Protein AF-A0A1A8HKA7-F1 (afdb_monomer_lite)

Organism: NCBI:txid1143690

Structure (mmCIF, N/CA/C/O backbone):
data_AF-A0A1A8HKA7-F1
#
_entry.id   AF-A0A1A8HKA7-F1
#
loop_
_atom_site.group_PDB
_atom_site.id
_atom_site.type_symbol
_atom_site.label_atom_id
_atom_site.label_alt_id
_atom_site.label_comp_id
_atom_site.label_asym_id
_atom_site.label_entity_id
_atom_site.label_seq_id
_atom_site.pdbx_PDB_ins_code
_atom_site.Cartn_x
_atom_site.Cartn_y
_atom_site.Cartn_z
_atom_site.occupancy
_atom_site.B_iso_or_equiv
_atom_site.auth_seq_id
_atom_site.auth_comp_id
_atom_site.auth_asym_id
_atom_site.auth_atom_id
_atom_site.pdbx_PDB_model_num
ATOM 1 N N . LEU A 1 1 ? 14.333 -7.238 -2.789 1.00 61.34 1 LEU A N 1
ATOM 2 C CA . LEU A 1 1 ? 13.033 -7.706 -2.244 1.00 61.34 1 LEU A CA 1
ATOM 3 C C . LEU A 1 1 ? 13.215 -8.248 -0.823 1.00 61.34 1 LEU A C 1
ATOM 5 O O . LEU A 1 1 ? 14.315 -8.687 -0.494 1.00 61.34 1 LEU A O 1
ATOM 9 N N . ARG A 1 2 ? 12.205 -8.138 0.058 1.00 64.31 2 ARG A N 1
ATOM 10 C CA . ARG A 1 2 ? 12.319 -8.594 1.461 1.00 64.31 2 ARG A CA 1
ATOM 11 C C . ARG A 1 2 ? 12.612 -10.100 1.484 1.00 64.31 2 ARG A C 1
ATOM 13 O O . ARG A 1 2 ? 12.030 -10.848 0.710 1.00 64.31 2 ARG A O 1
ATOM 20 N N . LYS A 1 3 ? 13.521 -10.538 2.362 1.00 72.06 3 LYS A N 1
ATOM 21 C CA . LYS A 1 3 ? 13.834 -11.967 2.514 1.00 72.06 3 LYS A CA 1
ATOM 22 C C . LYS A 1 3 ? 12.592 -12.729 2.989 1.00 72.06 3 LYS A C 1
ATOM 24 O O . LYS A 1 3 ? 11.928 -12.276 3.926 1.00 72.06 3 LYS A O 1
ATOM 29 N N . ILE A 1 4 ? 12.335 -13.882 2.373 1.00 70.50 4 ILE A N 1
ATOM 30 C CA . ILE A 1 4 ? 11.335 -14.857 2.824 1.00 70.50 4 ILE A CA 1
ATOM 31 C C . ILE A 1 4 ? 11.603 -15.191 4.303 1.00 70.50 4 ILE A C 1
ATOM 33 O O . ILE A 1 4 ? 12.757 -15.272 4.726 1.00 70.50 4 ILE A O 1
ATOM 37 N N . GLY A 1 5 ? 10.542 -15.307 5.105 1.00 68.44 5 GLY A N 1
ATOM 38 C CA . GLY A 1 5 ? 10.624 -15.639 6.534 1.00 68.44 5 GLY A CA 1
ATOM 39 C C . GLY A 1 5 ? 10.729 -14.446 7.494 1.00 68.44 5 GLY A C 1
ATOM 40 O O . GLY A 1 5 ? 10.645 -14.634 8.704 1.00 68.44 5 GLY A O 1
ATOM 41 N N . LYS A 1 6 ? 10.855 -13.204 7.003 1.00 77.25 6 LYS A N 1
ATOM 42 C CA . LYS A 1 6 ? 10.738 -12.012 7.863 1.00 77.25 6 LYS A CA 1
ATOM 43 C C . LYS A 1 6 ? 9.273 -11.605 8.025 1.00 77.25 6 LYS A C 1
ATOM 45 O O . LYS A 1 6 ? 8.726 -10.940 7.148 1.00 77.25 6 LYS A O 1
ATOM 50 N N . SER A 1 7 ? 8.666 -11.937 9.160 1.00 81.12 7 SER A N 1
ATOM 51 C CA . SER A 1 7 ? 7.326 -11.472 9.529 1.00 81.12 7 SER A CA 1
ATOM 52 C C . SER A 1 7 ? 7.363 -10.092 10.198 1.00 81.12 7 SER A C 1
ATOM 54 O O . SER A 1 7 ? 8.417 -9.546 10.536 1.00 81.12 7 SER A O 1
ATOM 56 N N . VAL A 1 8 ? 6.198 -9.469 10.323 1.00 87.12 8 VAL A N 1
ATOM 57 C CA . VAL A 1 8 ? 5.975 -8.307 11.183 1.00 87.12 8 VAL A CA 1
ATOM 58 C C . VAL A 1 8 ? 4.752 -8.639 12.041 1.00 87.12 8 VAL A C 1
ATOM 60 O O . VAL A 1 8 ? 3.872 -9.361 11.572 1.00 87.12 8 VAL A O 1
ATOM 63 N N . SER A 1 9 ? 4.703 -8.182 13.293 1.00 93.19 9 SER A N 1
ATOM 64 C CA . SER A 1 9 ? 3.514 -8.397 14.124 1.00 93.19 9 SER A CA 1
ATOM 65 C C . SER A 1 9 ? 2.342 -7.561 13.606 1.00 93.19 9 SER A C 1
ATOM 67 O O . SER A 1 9 ? 2.551 -6.457 13.099 1.00 93.19 9 SER A O 1
ATOM 69 N N . ALA A 1 10 ? 1.118 -8.068 13.770 1.00 91.31 10 ALA A N 1
ATOM 70 C CA . ALA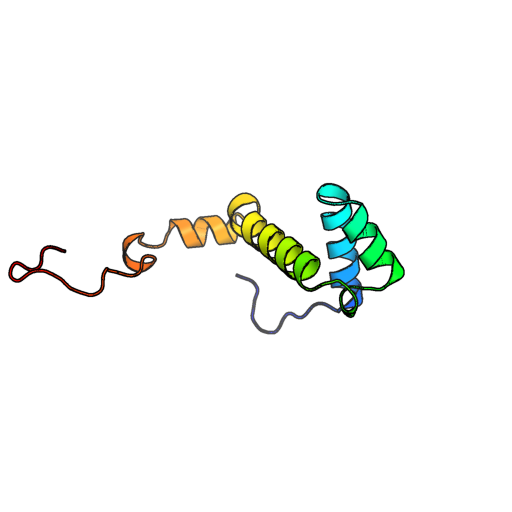 A 1 10 ? -0.094 -7.360 13.359 1.00 91.31 10 ALA A CA 1
ATOM 71 C C . ALA A 1 10 ? -0.186 -5.968 14.010 1.00 91.31 10 ALA A C 1
ATOM 73 O O . ALA A 1 10 ? -0.342 -4.984 13.303 1.00 91.31 10 ALA A O 1
ATOM 74 N N . ASP A 1 11 ? 0.056 -5.865 15.322 1.00 92.88 11 ASP A N 1
ATOM 75 C CA . ASP A 1 11 ? 0.065 -4.582 16.047 1.00 92.88 11 ASP A CA 1
ATOM 76 C C . ASP A 1 11 ? 1.054 -3.565 15.451 1.00 92.88 11 ASP A C 1
ATOM 78 O O . ASP A 1 11 ? 0.718 -2.404 15.216 1.00 92.88 11 ASP A O 1
ATOM 82 N N . ARG A 1 12 ? 2.285 -4.001 15.146 1.00 94.62 12 ARG A N 1
ATOM 83 C CA . ARG A 1 12 ? 3.290 -3.107 14.562 1.00 94.62 12 ARG A CA 1
ATOM 84 C C . ARG A 1 12 ? 2.886 -2.661 13.162 1.00 94.62 12 ARG A C 1
ATOM 86 O O . ARG A 1 12 ? 3.162 -1.519 12.795 1.00 94.62 12 ARG A O 1
ATOM 93 N N . TRP A 1 13 ? 2.294 -3.559 12.383 1.00 94.56 13 TRP A N 1
ATOM 94 C CA . TRP A 1 13 ? 1.809 -3.258 11.043 1.00 94.56 13 TRP A CA 1
ATOM 95 C C . TRP A 1 13 ? 0.640 -2.274 11.072 1.00 94.56 13 TRP A C 1
ATOM 97 O O . TRP A 1 13 ? 0.701 -1.261 10.381 1.00 94.56 13 TRP A O 1
ATOM 107 N N . GLU A 1 14 ? -0.357 -2.498 11.929 1.00 95.31 14 GLU A N 1
ATOM 108 C CA . GLU A 1 14 ? -1.515 -1.608 12.056 1.00 95.31 14 GLU A CA 1
ATOM 109 C C . GLU A 1 14 ? -1.107 -0.204 12.522 1.00 95.31 14 GLU A C 1
ATOM 111 O O . GLU A 1 14 ? -1.562 0.784 11.953 1.00 95.31 14 GLU A O 1
ATOM 116 N N . LYS A 1 15 ? -0.144 -0.079 13.444 1.00 95.56 15 LYS A N 1
ATOM 117 C CA . LYS A 1 15 ? 0.417 1.233 13.825 1.00 95.56 15 LYS A CA 1
ATOM 118 C C . LYS A 1 15 ? 1.053 1.989 12.657 1.00 95.56 15 LYS A C 1
ATOM 120 O O . LYS A 1 15 ? 1.016 3.215 12.638 1.00 95.56 15 LYS A O 1
ATOM 125 N N . HIS A 1 16 ? 1.671 1.288 11.706 1.00 95.25 16 HIS A N 1
ATOM 126 C CA . HIS A 1 16 ? 2.208 1.936 10.503 1.00 95.25 16 HIS A CA 1
ATOM 127 C C . HIS A 1 16 ? 1.092 2.300 9.526 1.00 95.25 16 HIS A C 1
ATOM 129 O O . HIS A 1 16 ? 1.129 3.384 8.956 1.00 95.25 16 HIS A O 1
ATOM 135 N N . LEU A 1 17 ? 0.084 1.438 9.377 1.00 95.88 17 LEU A N 1
ATOM 136 C CA . LEU A 1 17 ? -1.087 1.737 8.559 1.00 95.88 17 LEU A CA 1
ATOM 137 C C . LEU A 1 17 ? -1.825 2.989 9.020 1.00 95.88 17 LEU A C 1
ATOM 139 O O . LEU A 1 17 ? -2.205 3.793 8.178 1.00 95.88 17 LEU A O 1
ATOM 143 N N . VAL A 1 18 ? -2.001 3.166 10.332 1.00 97.00 18 VAL A N 1
ATOM 144 C CA . VAL A 1 18 ? -2.625 4.370 10.893 1.00 97.00 18 VAL A CA 1
ATOM 145 C C . VAL A 1 18 ? -1.871 5.620 10.446 1.00 97.00 18 VAL A C 1
ATOM 147 O O . VAL A 1 18 ? -2.497 6.531 9.921 1.00 97.00 18 VAL A O 1
ATOM 150 N N . LYS A 1 19 ? -0.535 5.642 10.567 1.00 96.19 19 LYS A N 1
ATOM 151 C CA . LYS A 1 19 ? 0.292 6.786 10.137 1.00 96.19 19 LYS A CA 1
ATOM 152 C C . LYS A 1 19 ? 0.117 7.109 8.658 1.00 96.19 19 LYS A C 1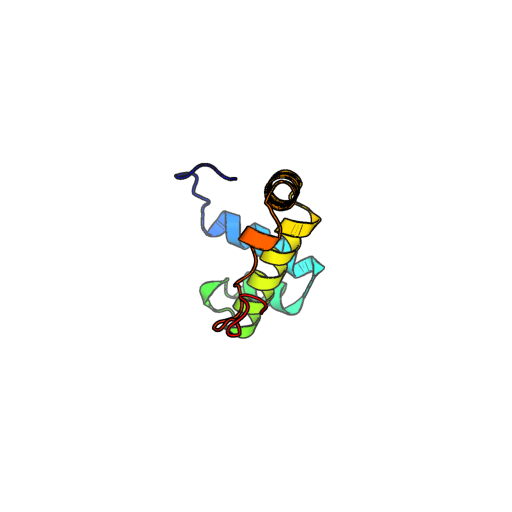
ATOM 154 O O . LYS A 1 19 ? -0.083 8.260 8.309 1.00 96.19 19 LYS A O 1
ATOM 159 N N . ILE A 1 20 ? 0.132 6.085 7.808 1.00 94.38 20 ILE A N 1
ATOM 160 C CA . ILE A 1 20 ? -0.086 6.265 6.368 1.00 94.38 20 ILE A CA 1
ATOM 161 C C . ILE A 1 20 ? -1.484 6.836 6.128 1.00 94.38 20 ILE A C 1
ATOM 163 O O . ILE A 1 20 ? -1.641 7.829 5.429 1.00 94.38 20 ILE A O 1
ATOM 167 N N . CYS A 1 21 ? -2.509 6.276 6.774 1.00 96.25 21 CYS A N 1
ATOM 168 C CA . CYS A 1 21 ? -3.873 6.776 6.639 1.00 96.25 21 CYS A CA 1
ATOM 169 C C . CYS A 1 21 ? -4.035 8.207 7.162 1.00 96.25 21 CYS A C 1
ATOM 171 O O . CYS A 1 21 ? -4.872 8.927 6.638 1.00 96.25 21 CYS A O 1
ATOM 173 N N . GLN A 1 22 ? -3.253 8.656 8.146 1.00 96.00 22 GLN A N 1
ATOM 174 C CA . GLN A 1 22 ? -3.289 10.052 8.597 1.00 96.00 22 GLN A CA 1
ATOM 175 C C . GLN A 1 22 ? -2.878 11.025 7.479 1.00 96.00 22 GLN A C 1
ATOM 177 O O . GLN A 1 22 ? -3.386 12.142 7.442 1.00 96.00 22 GLN A O 1
ATOM 182 N N . GLU A 1 23 ? -2.021 10.594 6.549 1.00 92.62 23 GLU A N 1
ATOM 183 C CA . GLU A 1 23 ? -1.559 11.403 5.415 1.00 92.62 23 GLU A CA 1
ATOM 184 C C . GLU A 1 23 ? -2.535 11.367 4.228 1.00 92.62 23 GLU A C 1
ATOM 186 O O . GLU A 1 23 ? -2.711 12.381 3.553 1.00 92.62 23 GLU A O 1
ATOM 191 N N . VAL A 1 24 ? -3.206 10.232 3.984 1.00 89.69 24 VAL A N 1
ATOM 192 C CA . VAL A 1 24 ? -4.094 10.071 2.812 1.00 89.69 24 VAL A CA 1
ATOM 193 C C . VAL A 1 24 ? -5.590 10.178 3.099 1.00 89.69 24 VAL A C 1
ATOM 195 O O . VAL A 1 24 ? -6.351 10.576 2.219 1.00 89.69 24 VAL A O 1
ATOM 198 N N . ASN A 1 25 ? -6.049 9.787 4.289 1.00 93.38 25 ASN A N 1
ATOM 199 C CA . ASN A 1 25 ? -7.467 9.749 4.642 1.00 93.38 25 ASN A CA 1
ATOM 200 C C . ASN A 1 25 ? -7.698 9.663 6.165 1.00 93.38 25 ASN A C 1
ATOM 202 O O . ASN A 1 25 ? -7.724 8.578 6.761 1.00 93.38 25 ASN A O 1
ATOM 206 N N . ALA A 1 26 ? -7.971 10.813 6.787 1.00 94.12 26 ALA A N 1
ATOM 207 C CA . ALA A 1 26 ? -8.211 10.914 8.228 1.00 94.12 26 ALA A CA 1
ATOM 208 C C . ALA A 1 26 ? -9.381 10.041 8.735 1.00 94.12 26 ALA A C 1
ATOM 210 O O . ALA A 1 26 ? -9.349 9.579 9.87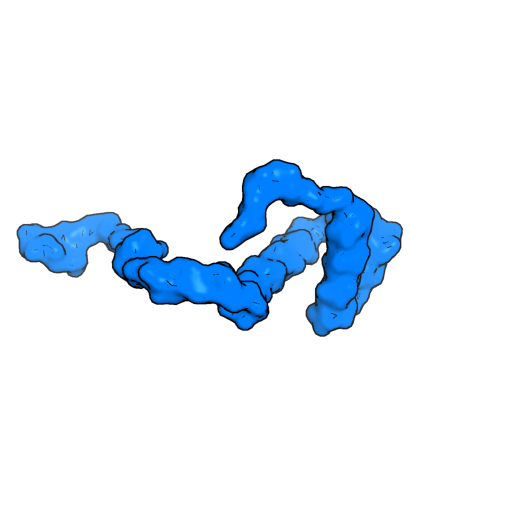6 1.00 94.12 26 ALA A O 1
ATOM 211 N N . ALA A 1 27 ? -10.394 9.764 7.903 1.00 94.06 27 ALA A N 1
ATOM 212 C CA . ALA A 1 27 ? -11.511 8.905 8.296 1.00 94.06 27 ALA A CA 1
ATOM 213 C C . ALA A 1 27 ? -11.077 7.437 8.437 1.00 94.06 27 ALA A C 1
ATOM 215 O O . ALA A 1 27 ? -11.481 6.762 9.385 1.00 94.06 27 ALA A O 1
ATOM 216 N N . TRP A 1 28 ? -10.219 6.945 7.538 1.00 95.06 28 TRP A N 1
ATOM 217 C CA . TRP A 1 28 ? -9.657 5.596 7.657 1.00 95.06 28 TRP A CA 1
ATOM 218 C C . TRP A 1 28 ? -8.686 5.483 8.824 1.00 95.06 28 TRP A C 1
ATOM 220 O O . TRP A 1 28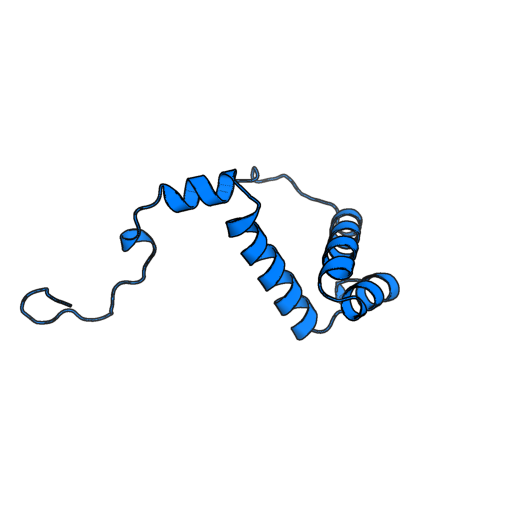 ? -8.726 4.480 9.532 1.00 95.06 28 TRP A O 1
ATOM 230 N N . ALA A 1 29 ? -7.864 6.511 9.061 1.00 96.25 29 ALA A N 1
ATOM 231 C CA . ALA A 1 29 ? -6.975 6.548 10.220 1.00 96.25 29 ALA A CA 1
ATOM 232 C C . ALA A 1 29 ? -7.765 6.378 11.522 1.00 96.25 29 ALA A C 1
ATOM 234 O O . ALA A 1 29 ? -7.472 5.483 12.312 1.00 96.25 29 ALA A O 1
ATOM 235 N N . TRP A 1 30 ? -8.834 7.161 11.683 1.00 95.81 30 TRP A N 1
ATOM 236 C CA . TRP A 1 30 ? -9.700 7.065 12.851 1.00 95.81 30 TRP A CA 1
ATOM 237 C C . TRP A 1 30 ? -10.365 5.686 12.967 1.00 95.81 30 TRP A C 1
ATOM 239 O O . TRP A 1 30 ? -10.368 5.084 14.037 1.00 95.81 30 TRP A O 1
ATOM 249 N N . GLN A 1 31 ? -10.903 5.137 11.872 1.00 94.56 31 GLN A N 1
ATOM 250 C CA . GLN A 1 31 ? -11.527 3.808 11.900 1.00 94.56 31 GLN A CA 1
ATOM 251 C C . GLN A 1 31 ? -10.537 2.708 12.296 1.00 94.56 31 GLN A C 1
ATOM 253 O O . GLN A 1 31 ? -10.900 1.822 13.071 1.00 94.56 31 GLN A O 1
ATOM 258 N N . LEU A 1 32 ? -9.298 2.779 11.804 1.00 95.44 32 LEU A N 1
ATOM 259 C CA . LEU A 1 32 ? -8.226 1.866 12.190 1.00 95.44 32 LEU A CA 1
ATOM 260 C C . LEU A 1 32 ? -7.877 1.992 13.673 1.00 95.44 32 LEU A C 1
ATOM 262 O O . LEU A 1 32 ? -7.748 0.974 14.343 1.00 95.44 32 LEU A O 1
ATOM 266 N N . GLU A 1 33 ? -7.777 3.210 14.203 1.00 95.44 33 GLU A N 1
ATOM 267 C CA . GLU A 1 33 ? -7.490 3.437 15.624 1.00 95.44 33 GLU A CA 1
ATOM 268 C C . GLU A 1 33 ? -8.602 2.907 16.541 1.00 95.44 33 GLU A C 1
ATOM 270 O O . GLU A 1 33 ? -8.312 2.374 17.609 1.00 95.44 33 GLU A O 1
ATOM 275 N N . GLN A 1 34 ? -9.869 3.032 16.130 1.00 96.25 34 GLN A N 1
ATOM 276 C CA . GLN A 1 34 ? -11.009 2.638 16.965 1.00 96.25 34 GLN A CA 1
ATOM 277 C C . GLN A 1 34 ? -11.387 1.161 16.848 1.00 96.25 34 GLN A C 1
ATOM 279 O O . GLN A 1 34 ? -11.811 0.554 17.830 1.00 96.25 34 GLN A O 1
ATOM 284 N N . LYS A 1 35 ? -11.310 0.591 15.641 1.00 95.31 35 LYS A N 1
ATOM 285 C CA . LYS A 1 35 ? -11.849 -0.748 15.344 1.00 95.31 35 LYS A CA 1
ATOM 286 C C . LYS A 1 35 ? -10.797 -1.734 14.833 1.00 95.31 35 LYS A C 1
ATOM 288 O O . LYS A 1 35 ? -11.080 -2.929 14.750 1.00 95.31 35 LYS A O 1
ATOM 293 N N . GLY A 1 36 ? -9.599 -1.259 14.500 1.00 95.81 36 GLY A N 1
ATOM 294 C CA . GLY A 1 36 ? -8.544 -2.064 13.892 1.00 95.81 36 GLY A CA 1
ATOM 295 C C . GLY A 1 36 ? -8.795 -2.382 12.417 1.00 95.81 36 GLY A C 1
ATOM 296 O O . GLY A 1 36 ? -9.870 -2.143 11.857 1.00 95.81 36 GLY A O 1
ATOM 297 N N . TYR A 1 37 ? -7.788 -2.963 11.763 1.00 95.81 37 TYR A N 1
ATOM 298 C CA . TYR A 1 37 ? -7.849 -3.250 10.323 1.00 95.81 37 TYR A CA 1
ATOM 299 C C . TYR A 1 37 ? -8.917 -4.286 9.956 1.00 95.81 37 TYR A C 1
ATOM 301 O O . TYR A 1 37 ? -9.525 -4.218 8.884 1.00 95.81 37 TYR A O 1
ATOM 309 N N . LYS A 1 38 ? -9.175 -5.258 10.838 1.00 95.12 38 LYS A N 1
ATOM 310 C CA . LYS A 1 38 ? -10.118 -6.354 10.572 1.00 95.12 38 LYS A CA 1
ATOM 311 C C . LYS A 1 38 ? -11.538 -5.852 10.292 1.00 95.12 38 LYS A C 1
ATOM 313 O O . LYS A 1 38 ? -12.173 -6.363 9.371 1.00 95.12 38 LYS A O 1
ATOM 318 N N . GLU A 1 39 ? -11.983 -4.832 11.015 1.00 95.75 39 GLU A N 1
ATOM 319 C CA . GLU A 1 39 ? -13.331 -4.257 10.918 1.00 95.75 39 GLU A CA 1
ATOM 320 C C . GLU A 1 39 ? -13.449 -3.163 9.842 1.00 95.75 39 GLU A C 1
ATOM 322 O O . GLU A 1 39 ? -14.533 -2.625 9.612 1.00 95.75 39 GLU A O 1
ATOM 327 N N . LEU A 1 40 ? -12.352 -2.826 9.154 1.00 94.94 40 LEU A N 1
ATOM 328 C CA . LEU A 1 40 ? -12.385 -1.848 8.073 1.00 94.94 40 LEU A CA 1
ATOM 329 C C . LEU A 1 40 ? -13.209 -2.393 6.883 1.00 94.94 40 LEU A C 1
ATOM 331 O O . LEU A 1 40 ? -13.041 -3.569 6.514 1.00 94.94 40 LEU A O 1
ATOM 335 N N . PRO A 1 41 ? -14.072 -1.574 6.247 1.00 94.31 41 PRO A N 1
ATOM 336 C CA . PRO A 1 41 ? -14.794 -1.974 5.042 1.00 94.31 41 PRO A CA 1
ATOM 337 C C . PRO A 1 41 ? -13.846 -2.445 3.936 1.00 94.31 41 PRO A C 1
ATOM 339 O O . PRO A 1 41 ? -12.708 -1.981 3.839 1.00 94.31 41 PRO A O 1
ATOM 342 N N . VAL A 1 42 ? -14.324 -3.346 3.071 1.00 96.06 42 VAL A N 1
ATOM 343 C CA . VAL A 1 42 ? -13.528 -3.873 1.945 1.00 96.06 42 VAL A CA 1
ATOM 344 C C . VAL A 1 42 ? -13.000 -2.741 1.071 1.00 96.06 42 VAL A C 1
ATOM 346 O O . VAL A 1 42 ? -11.830 -2.762 0.715 1.00 96.06 42 VAL A O 1
ATOM 349 N N . GLU A 1 43 ? -13.820 -1.724 0.813 1.00 94.38 43 GLU A N 1
ATOM 350 C CA . GLU A 1 43 ? -13.426 -0.535 0.060 1.00 94.38 43 GLU A CA 1
ATOM 351 C C . GLU A 1 43 ? -12.185 0.145 0.663 1.00 94.38 43 GLU A C 1
ATOM 353 O O . GLU A 1 43 ? -11.176 0.304 -0.024 1.00 94.38 43 GLU A O 1
ATOM 358 N N . GLY A 1 44 ? -12.202 0.433 1.971 1.00 93.38 44 GLY A N 1
ATOM 359 C CA . GLY A 1 44 ? -11.057 1.014 2.679 1.00 93.38 44 GLY A CA 1
ATOM 360 C C . GLY A 1 44 ? -9.823 0.110 2.637 1.00 93.38 44 GLY A C 1
ATOM 361 O O . GLY A 1 44 ? -8.725 0.576 2.346 1.00 93.38 44 GLY A O 1
ATOM 362 N N . LYS A 1 45 ? -9.997 -1.205 2.829 1.00 95.88 45 LYS A N 1
ATOM 363 C CA . LYS A 1 45 ? -8.898 -2.182 2.720 1.00 95.88 45 LYS A CA 1
ATOM 364 C C . LYS A 1 45 ? -8.270 -2.176 1.327 1.00 95.88 45 LYS A C 1
ATOM 366 O O . LYS A 1 45 ? -7.048 -2.156 1.205 1.00 95.88 45 LYS A O 1
ATOM 371 N N . THR A 1 46 ? -9.093 -2.179 0.279 1.00 96.56 46 THR A N 1
ATOM 372 C CA . THR A 1 46 ? -8.618 -2.174 -1.110 1.00 96.56 46 THR A CA 1
ATOM 373 C C . THR A 1 46 ? -7.941 -0.865 -1.484 1.00 96.56 46 THR A C 1
ATOM 375 O O . THR A 1 46 ? -6.915 -0.891 -2.158 1.00 96.56 46 THR A O 1
ATOM 378 N N . ALA A 1 47 ? -8.457 0.268 -1.009 1.00 94.94 47 ALA A N 1
ATOM 379 C CA . ALA A 1 47 ? -7.875 1.569 -1.290 1.00 94.94 47 ALA A CA 1
ATOM 380 C C . ALA A 1 47 ? -6.520 1.753 -0.590 1.00 94.94 47 ALA A C 1
ATOM 382 O O . ALA A 1 47 ? -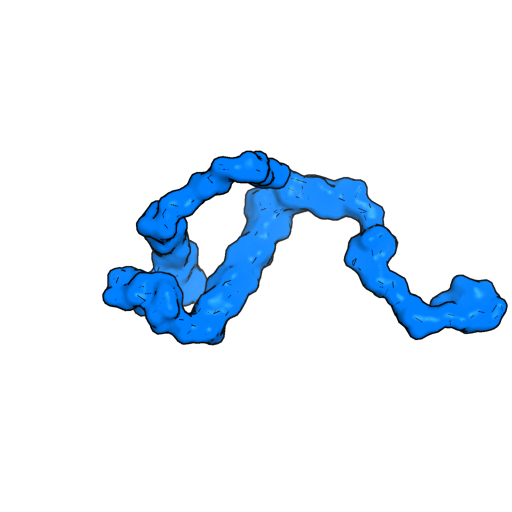5.557 2.169 -1.230 1.00 94.94 47 ALA A O 1
ATOM 383 N N . ILE A 1 48 ? -6.413 1.353 0.683 1.00 95.25 48 ILE A N 1
ATOM 384 C CA . ILE A 1 48 ? -5.139 1.326 1.414 1.00 95.25 48 ILE A CA 1
ATOM 385 C C . ILE A 1 48 ? -4.137 0.406 0.711 1.00 95.25 48 ILE A C 1
ATOM 387 O O . ILE A 1 48 ? -2.996 0.801 0.486 1.00 95.25 48 ILE A O 1
ATOM 391 N N . LEU A 1 49 ? -4.548 -0.812 0.341 1.00 95.88 49 LEU A N 1
ATOM 392 C CA . LEU A 1 49 ? -3.670 -1.760 -0.347 1.00 95.88 49 LEU A CA 1
ATOM 393 C C . LEU A 1 49 ? -3.154 -1.190 -1.671 1.00 95.88 49 LEU A C 1
ATOM 395 O O . LEU A 1 49 ? -1.956 -1.260 -1.932 1.00 95.88 49 LEU A O 1
ATOM 399 N N . LYS A 1 50 ? -4.044 -0.605 -2.479 1.00 95.69 50 LYS A N 1
ATOM 400 C CA . LYS A 1 50 ? -3.679 0.051 -3.735 1.00 95.69 50 LYS A CA 1
ATOM 401 C C . LYS A 1 50 ? -2.623 1.132 -3.495 1.00 95.69 50 LYS A C 1
ATOM 403 O O . LYS A 1 50 ? -1.575 1.084 -4.130 1.00 95.69 50 LYS A O 1
ATOM 408 N N . HIS A 1 51 ? -2.866 2.033 -2.545 1.00 95.06 51 HIS A N 1
ATOM 409 C CA . HIS A 1 51 ? -1.935 3.113 -2.227 1.00 95.06 51 HIS A CA 1
ATOM 410 C C . HIS A 1 51 ? -0.555 2.584 -1.796 1.00 95.06 51 HIS A C 1
ATOM 412 O O . HIS A 1 51 ? 0.470 3.006 -2.320 1.00 95.06 51 HIS A O 1
ATOM 418 N N . LEU A 1 52 ? -0.511 1.576 -0.917 1.00 94.44 52 LEU A N 1
ATOM 419 C CA . LEU A 1 52 ? 0.747 0.944 -0.501 1.00 94.44 52 LEU A CA 1
ATOM 420 C C . LEU A 1 52 ? 1.507 0.292 -1.662 1.00 94.44 52 LEU A C 1
ATOM 422 O O . LEU A 1 52 ? 2.742 0.282 -1.661 1.00 94.44 52 LEU A O 1
ATOM 426 N N . CYS A 1 53 ? 0.781 -0.294 -2.617 1.00 94.88 53 CYS A N 1
ATOM 427 C CA . CYS A 1 53 ? 1.358 -0.853 -3.832 1.00 94.88 53 CYS A CA 1
ATOM 428 C C . CYS A 1 53 ? 1.940 0.244 -4.730 1.00 94.88 53 CYS A C 1
ATOM 430 O O . CYS A 1 53 ? 3.054 0.069 -5.216 1.00 94.88 53 CYS A O 1
ATOM 432 N N . GLU A 1 54 ? 1.245 1.368 -4.904 1.00 94.06 54 GLU A N 1
ATOM 433 C CA . GLU A 1 54 ? 1.731 2.529 -5.665 1.00 94.06 54 GLU A CA 1
ATOM 434 C C . GLU A 1 54 ? 3.022 3.090 -5.047 1.00 94.06 54 GLU A C 1
ATOM 436 O O . GLU A 1 54 ? 4.031 3.203 -5.745 1.00 94.06 54 GLU A O 1
ATOM 441 N N . CYS A 1 55 ? 3.074 3.254 -3.718 1.00 94.38 55 CYS A N 1
ATOM 442 C CA . CYS A 1 55 ? 4.290 3.667 -3.004 1.00 94.38 55 CYS A CA 1
ATOM 443 C C . CYS A 1 55 ? 5.502 2.751 -3.268 1.00 94.38 55 CYS A C 1
ATOM 445 O O . CYS A 1 55 ? 6.645 3.191 -3.143 1.00 94.38 55 CYS A O 1
ATOM 447 N N . GLN A 1 56 ? 5.314 1.475 -3.641 1.00 93.38 56 GLN A N 1
ATOM 448 C CA . GLN A 1 56 ? 6.458 0.629 -4.011 1.00 93.38 56 GLN A CA 1
ATOM 449 C C . GLN A 1 56 ? 7.153 1.115 -5.288 1.00 93.38 56 GLN A C 1
ATOM 451 O O . GLN A 1 56 ? 8.369 0.974 -5.397 1.00 93.38 56 GLN A O 1
ATOM 456 N N . PHE A 1 57 ? 6.417 1.692 -6.235 1.00 91.56 57 PHE A N 1
ATOM 457 C CA . PHE A 1 57 ? 6.975 2.199 -7.490 1.00 91.56 57 PHE A CA 1
ATOM 458 C C . PHE A 1 57 ? 7.602 3.589 -7.333 1.00 91.56 57 PHE A C 1
ATOM 460 O O . PHE A 1 57 ? 8.555 3.912 -8.048 1.00 91.56 57 PHE A O 1
ATOM 467 N N . ASP A 1 58 ? 7.126 4.371 -6.365 1.00 91.06 58 ASP A N 1
ATOM 468 C CA . ASP A 1 58 ? 7.597 5.738 -6.144 1.00 91.06 58 ASP A CA 1
ATOM 469 C C . ASP A 1 58 ? 8.723 5.826 -5.106 1.00 91.06 58 ASP A C 1
ATOM 471 O O . ASP A 1 58 ? 9.750 6.461 -5.357 1.00 91.06 58 ASP A O 1
ATOM 475 N N . GLU A 1 59 ? 8.585 5.141 -3.968 1.00 92.38 59 GLU A N 1
ATOM 476 C CA . GLU A 1 59 ? 9.455 5.334 -2.800 1.00 92.38 59 GLU A CA 1
ATOM 477 C C . GLU A 1 59 ? 10.467 4.197 -2.596 1.00 92.38 59 GLU A C 1
ATOM 479 O O . GLU A 1 59 ? 11.562 4.396 -2.059 1.00 92.38 59 GLU A O 1
ATOM 484 N N . ASN A 1 60 ? 10.148 2.974 -3.028 1.00 93.81 60 ASN A N 1
ATOM 485 C CA . ASN A 1 60 ? 11.035 1.828 -2.839 1.00 93.81 60 ASN A CA 1
ATOM 486 C C . ASN A 1 60 ? 12.053 1.717 -3.982 1.00 93.81 60 ASN A C 1
ATOM 488 O O . ASN A 1 60 ? 11.890 0.929 -4.911 1.00 93.81 60 ASN A O 1
ATOM 492 N N . ILE A 1 61 ? 13.164 2.452 -3.861 1.00 94.25 61 ILE A N 1
ATOM 493 C CA . ILE A 1 61 ? 14.253 2.492 -4.859 1.00 94.25 61 ILE A CA 1
ATOM 494 C C . ILE A 1 61 ? 14.698 1.086 -5.282 1.00 94.25 61 ILE A C 1
ATOM 496 O O . ILE A 1 61 ? 14.861 0.821 -6.465 1.00 94.25 61 ILE A O 1
ATOM 500 N N . LYS A 1 62 ? 14.848 0.149 -4.335 1.00 93.31 62 LYS A N 1
ATOM 501 C CA . LYS A 1 62 ? 15.284 -1.223 -4.654 1.00 93.31 62 LYS A CA 1
ATOM 502 C C . LYS A 1 62 ? 14.279 -1.968 -5.524 1.00 93.31 62 LYS A C 1
ATOM 504 O O . LYS A 1 62 ? 14.684 -2.789 -6.337 1.00 93.31 62 LYS A O 1
ATOM 509 N N . PHE A 1 63 ? 12.989 -1.751 -5.288 1.00 92.25 63 PHE A N 1
ATOM 510 C CA . PHE A 1 63 ? 11.937 -2.333 -6.109 1.00 92.25 63 PHE A CA 1
ATOM 511 C C . PHE A 1 63 ? 11.897 -1.660 -7.481 1.00 92.25 63 PHE A C 1
ATOM 513 O O . PHE A 1 63 ? 11.949 -2.356 -8.486 1.00 92.25 63 PHE A O 1
ATOM 520 N N . LYS A 1 64 ? 11.917 -0.326 -7.519 1.00 92.75 64 LYS A N 1
ATOM 521 C CA . LYS A 1 64 ? 11.930 0.461 -8.754 1.00 92.75 64 LYS A CA 1
ATOM 522 C C . LYS A 1 64 ? 13.096 0.099 -9.674 1.00 92.75 64 LYS A C 1
ATOM 524 O O . LYS A 1 64 ? 12.877 -0.130 -10.854 1.00 92.75 64 LYS A O 1
ATOM 529 N N . THR A 1 65 ? 14.316 -0.002 -9.143 1.00 92.88 65 THR A N 1
ATOM 530 C CA . THR A 1 65 ? 15.485 -0.436 -9.922 1.00 92.88 65 THR A CA 1
ATOM 531 C C . THR A 1 65 ? 15.279 -1.841 -10.478 1.00 92.88 65 THR A C 1
ATOM 533 O O . THR A 1 65 ? 15.434 -2.032 -11.673 1.00 92.88 65 THR A O 1
ATOM 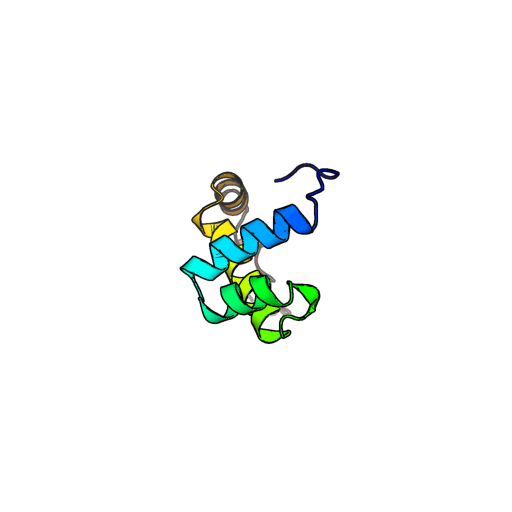536 N N . ALA A 1 66 ? 14.834 -2.793 -9.650 1.00 91.88 66 ALA A N 1
ATOM 537 C CA . ALA A 1 66 ? 14.590 -4.159 -10.109 1.00 91.88 66 ALA A CA 1
ATOM 538 C C . ALA A 1 66 ? 13.516 -4.239 -11.208 1.00 91.88 66 ALA A C 1
ATOM 540 O O . ALA A 1 66 ? 13.657 -5.031 -12.125 1.00 91.88 66 ALA A O 1
ATOM 541 N N . VAL A 1 67 ? 12.461 -3.424 -11.128 1.00 90.38 67 VAL A N 1
ATOM 542 C CA . VAL A 1 67 ? 11.429 -3.342 -12.173 1.00 90.38 67 VAL A CA 1
ATOM 543 C C . VAL A 1 67 ? 11.974 -2.703 -13.450 1.00 90.38 67 VAL A C 1
ATOM 545 O O . VAL A 1 67 ? 11.664 -3.169 -14.537 1.00 90.38 67 VAL A O 1
ATOM 548 N N . ASN A 1 68 ? 12.783 -1.651 -13.336 1.00 90.31 68 ASN A N 1
ATOM 549 C CA . ASN A 1 68 ? 13.352 -0.959 -14.494 1.00 90.31 68 ASN A CA 1
ATOM 550 C C . ASN A 1 68 ? 14.417 -1.784 -15.234 1.00 90.31 68 ASN A C 1
ATOM 552 O O . ASN A 1 68 ? 14.662 -1.520 -16.407 1.00 90.31 68 ASN A O 1
ATOM 556 N N . ASP A 1 69 ? 15.050 -2.742 -14.553 1.00 93.38 69 ASP A N 1
ATOM 557 C CA . ASP A 1 69 ? 16.015 -3.669 -15.152 1.00 93.38 69 ASP A CA 1
ATOM 558 C C . ASP A 1 69 ? 15.329 -4.797 -15.955 1.00 93.38 69 ASP A C 1
ATOM 560 O O . ASP A 1 69 ? 15.993 -5.505 -16.715 1.00 93.38 69 ASP A O 1
ATOM 564 N N . GLU A 1 70 ? 14.012 -4.983 -15.800 1.00 91.06 70 GLU A N 1
ATOM 565 C CA . GLU A 1 70 ? 13.245 -5.972 -16.559 1.00 91.06 70 GLU A CA 1
ATOM 566 C C . GLU A 1 70 ? 12.914 -5.479 -17.972 1.00 91.06 70 GLU A C 1
ATOM 568 O O . GLU A 1 70 ? 12.660 -4.301 -18.227 1.00 91.06 70 GLU A O 1
ATOM 573 N N . ASP A 1 71 ? 12.874 -6.424 -18.908 1.00 90.31 71 ASP A N 1
ATOM 574 C CA . ASP A 1 71 ? 12.483 -6.161 -20.290 1.00 90.31 71 ASP A CA 1
ATOM 575 C C . ASP A 1 71 ? 10.969 -5.866 -20.364 1.00 90.31 71 ASP A C 1
ATOM 577 O O . ASP A 1 71 ? 10.163 -6.728 -19.980 1.00 90.31 71 ASP A O 1
ATOM 581 N N . PRO A 1 72 ? 10.547 -4.693 -20.882 1.00 85.25 72 PRO A N 1
ATOM 582 C CA . PRO A 1 72 ? 9.138 -4.322 -20.960 1.00 85.25 72 PRO A CA 1
ATOM 583 C C . PRO A 1 72 ? 8.258 -5.351 -21.679 1.00 85.25 72 PRO A C 1
ATOM 585 O O . PRO A 1 72 ? 7.087 -5.507 -21.322 1.00 85.25 72 PRO A O 1
ATOM 588 N N . ASP A 1 73 ? 8.797 -6.071 -22.665 1.00 84.25 73 ASP A N 1
ATOM 589 C CA . ASP A 1 73 ? 8.032 -7.055 -23.436 1.00 84.25 73 ASP A CA 1
ATOM 590 C C . ASP A 1 73 ? 7.791 -8.352 -22.659 1.00 84.25 73 ASP A C 1
ATOM 592 O O . ASP A 1 73 ? 6.809 -9.052 -22.915 1.00 84.25 73 ASP A O 1
ATOM 596 N N . LYS A 1 74 ? 8.623 -8.638 -21.650 1.00 83.69 74 LYS A N 1
ATOM 597 C CA . LYS A 1 74 ? 8.432 -9.764 -20.721 1.00 83.69 74 LYS A CA 1
ATOM 598 C C . LYS A 1 74 ? 7.421 -9.454 -19.622 1.00 83.69 74 LYS A C 1
ATOM 600 O O . LYS A 1 74 ? 6.877 -10.373 -19.015 1.00 83.69 74 LYS A O 1
ATOM 605 N N . MET A 1 75 ? 7.168 -8.174 -19.362 1.00 82.00 75 MET A N 1
ATOM 606 C CA . MET A 1 75 ? 6.215 -7.727 -18.344 1.00 82.00 75 MET A CA 1
ATOM 607 C C . MET A 1 75 ? 4.784 -7.591 -18.874 1.00 82.00 75 MET A C 1
ATOM 609 O O . MET A 1 75 ? 3.835 -7.556 -18.090 1.00 82.00 75 MET A O 1
ATOM 613 N N . ARG A 1 76 ? 4.611 -7.485 -20.195 1.00 83.62 76 ARG A N 1
ATOM 614 C CA . ARG A 1 76 ? 3.305 -7.309 -20.836 1.00 83.62 76 ARG A CA 1
ATOM 615 C C . ARG A 1 76 ? 2.755 -8.647 -21.304 1.00 83.62 76 ARG A C 1
ATOM 617 O O . ARG A 1 76 ? 3.451 -9.438 -21.936 1.00 83.62 76 ARG A O 1
ATOM 624 N N . LEU A 1 77 ? 1.468 -8.872 -21.053 1.00 77.06 77 LEU A N 1
ATOM 625 C CA . LEU A 1 77 ? 0.744 -9.933 -21.741 1.00 77.06 77 LEU A CA 1
ATOM 626 C C . LEU A 1 77 ? 0.729 -9.604 -23.234 1.00 77.06 77 LEU A C 1
ATOM 628 O O . LEU A 1 77 ? 0.263 -8.538 -23.635 1.00 77.06 77 LEU A O 1
ATOM 632 N N . GLN A 1 78 ? 1.254 -10.518 -24.042 1.00 71.44 78 GLN A N 1
ATOM 633 C CA . GLN A 1 78 ? 1.132 -10.418 -25.489 1.00 71.44 78 GLN A CA 1
ATOM 634 C C . GLN A 1 78 ? -0.335 -10.684 -25.877 1.00 71.44 78 GLN A C 1
ATOM 636 O O . GLN A 1 78 ? -0.979 -11.536 -25.252 1.00 71.44 78 GLN A O 1
ATOM 641 N N . PRO A 1 79 ? -0.885 -9.976 -26.877 1.00 73.56 79 PRO A N 1
ATOM 642 C CA . PRO A 1 79 ? -2.198 -10.259 -27.439 1.00 73.56 79 PRO A CA 1
ATOM 643 C C . PRO A 1 79 ? -2.382 -11.738 -27.774 1.00 73.56 79 PRO A C 1
ATOM 645 O O . PRO A 1 79 ? -1.459 -12.423 -28.223 1.00 73.56 79 PRO A O 1
ATOM 648 N N . ILE A 1 80 ? -3.599 -12.232 -27.551 1.00 70.44 80 ILE A N 1
ATOM 649 C CA . ILE A 1 80 ? -3.976 -13.591 -27.929 1.00 70.44 80 ILE A CA 1
ATOM 650 C C . ILE A 1 80 ? -4.403 -13.554 -29.397 1.00 70.44 80 ILE A C 1
ATOM 652 O O . ILE A 1 80 ? -5.487 -13.072 -29.717 1.00 70.44 80 ILE A O 1
ATOM 656 N N . GLY A 1 81 ? -3.539 -14.078 -30.264 1.00 65.88 81 GLY A N 1
ATOM 657 C CA . GLY A 1 81 ? -3.708 -14.063 -31.715 1.00 65.88 81 GLY A CA 1
ATOM 658 C C . GLY A 1 81 ? -2.636 -13.204 -32.376 1.00 65.88 81 GLY A C 1
ATOM 659 O O . GLY A 1 81 ? -2.397 -12.077 -31.964 1.00 65.88 81 GLY A O 1
ATOM 660 N N . ARG A 1 82 ? -1.966 -13.788 -33.366 1.00 68.31 82 ARG A N 1
ATOM 661 C CA . ARG A 1 82 ? -1.130 -13.100 -34.351 1.00 68.31 82 ARG A CA 1
ATOM 662 C C . ARG A 1 82 ? -1.769 -13.369 -35.703 1.00 68.31 82 ARG A C 1
ATOM 664 O O . ARG A 1 82 ? -2.352 -14.447 -35.882 1.00 68.31 82 ARG A O 1
ATOM 671 N N . ASP A 1 83 ? -1.681 -12.435 -36.634 1.00 71.50 83 ASP A N 1
ATOM 672 C CA . ASP A 1 83 ? -2.091 -12.715 -38.002 1.00 71.50 83 ASP A CA 1
ATOM 673 C C . ASP A 1 83 ? -1.162 -13.757 -38.667 1.00 71.50 83 ASP A C 1
ATOM 675 O O . ASP A 1 83 ? -0.174 -14.231 -38.093 1.00 71.50 83 ASP A O 1
ATOM 679 N N . LYS A 1 84 ? -1.510 -14.169 -39.892 1.00 60.56 84 LYS A N 1
ATOM 680 C CA . LYS A 1 84 ? -0.785 -15.207 -40.652 1.00 60.56 84 LYS A CA 1
ATOM 681 C C . LYS A 1 84 ? 0.687 -14.863 -40.932 1.00 60.56 84 LYS A C 1
ATOM 683 O O . LYS A 1 84 ? 1.451 -15.767 -41.261 1.00 60.56 84 LYS A O 1
ATOM 688 N N . ASP A 1 85 ? 1.068 -13.594 -40.814 1.00 78.44 85 ASP A N 1
ATOM 689 C CA . ASP A 1 85 ? 2.404 -13.081 -41.102 1.00 78.44 85 ASP A CA 1
ATOM 690 C C . ASP A 1 85 ? 3.222 -12.883 -39.808 1.00 78.44 85 ASP A C 1
ATOM 692 O O . ASP A 1 85 ? 4.340 -12.365 -39.831 1.00 78.44 85 ASP A O 1
ATOM 696 N N . GLY A 1 86 ? 2.694 -13.339 -38.661 1.00 63.31 86 GLY A N 1
ATOM 697 C CA . GLY A 1 86 ? 3.364 -13.256 -37.363 1.00 63.31 86 GLY A CA 1
ATOM 698 C C . GLY A 1 86 ? 3.475 -11.829 -36.832 1.00 63.31 86 GLY A C 1
ATOM 699 O O . GLY A 1 86 ? 4.119 -11.616 -35.800 1.00 63.31 86 GLY A O 1
ATOM 700 N N . GLN A 1 87 ? 2.837 -10.879 -37.516 1.00 61.50 87 GLN A N 1
ATOM 701 C CA . GLN A 1 87 ? 2.529 -9.578 -36.961 1.00 61.50 87 GLN A CA 1
ATOM 702 C C . GLN A 1 87 ? 1.344 -9.748 -36.016 1.00 61.50 87 GLN A C 1
ATOM 704 O O . GLN A 1 87 ? 0.571 -10.704 -36.121 1.00 61.50 87 GLN A O 1
ATOM 709 N N . MET A 1 88 ? 1.275 -8.893 -35.003 1.00 55.31 88 MET A N 1
ATOM 710 C CA . MET A 1 88 ? 0.136 -8.939 -34.090 1.00 55.31 88 MET A CA 1
ATOM 711 C C . MET A 1 88 ? -1.154 -8.605 -34.820 1.00 55.31 88 MET A C 1
ATOM 713 O O . MET A 1 88 ? -1.140 -7.607 -35.571 1.00 55.31 88 MET A O 1
#

Radius of gyration: 18.96 Å; chains: 1; bounding box: 31×27×58 Å

InterPro domains:
  IPR028938 Remodeling and spacing factor 1-like [PTHR14296] (1-88)
  IPR028942 WHIM1 domain [PF15612] (24-65)

pLDDT: mean 88.09, std 10.85, range [55.31, 97.0]

Sequence (88 aa):
LRKIGKSVSADRWEKHLVKICQEVNAAWAWQLEQKGYKELPVEGKTAILKHLCECQFDENIKFKTAVNDEDPDKMRLQPIGRDKDGQM

Foldseek 3Di:
DDDPPDDDDLVVVLVVLLVVCVVVPPVLSVCCVPPNPVPDDPVSVVVSVVVVVVCCCVPVPVSVVVVVPDDPVVVDDDDDDDPPVRHD

Secondary structure (DSSP, 8-state):
-PPTT----HHHHHHHHHHHHHHH-HHHHHHHHHHTGGGS-HHHHHHHHHHHHHHHHHT-HHHHHHHHTS-HHHHSPPPS---TTS--